Protein AF-A0A6B1CFD7-F1 (afdb_monomer_lite)

Secondary structure (DSSP, 8-state):
-PPPPHHHHHHIIIIIHHHHHHH-GGGHHHHHHHHHHHH--HHHHHHHHHHHHHHHHHHHHHHHHHHHHHHHHHHHHHHHHHHHHHHHHHHHT-

Foldseek 3Di:
DDDDDPVRVCCCVPPVVVVVCVVPVVCVVVVVVVCCVVPPDPVNVVVVVVVVVVVVVVVVVVVVVVVVVVVVVVVVVVVVVVVVVVVVVVVVVD

Radius of gyration: 30.2 Å; chains: 1; bounding box: 60×24×82 Å

pLDDT: mean 89.0, std 10.3, range [47.59, 98.31]

Sequence (94 aa):
MRTFSDEELIDLFNRQLPDLLDRRPDLEPLIYQGFLGAFARREEVAVVLKELRELRTEMNQRFEQVDARIDVFRKEVDQRFDEVSQAIDRLGSR

Structure (mmCIF, N/CA/C/O backbone):
data_AF-A0A6B1CFD7-F1
#
_entry.id   AF-A0A6B1CFD7-F1
#
loop_
_atom_site.group_PDB
_atom_site.id
_atom_site.type_symbol
_atom_site.label_atom_id
_atom_site.label_alt_id
_atom_site.label_comp_id
_atom_site.label_asym_id
_atom_site.label_entity_id
_atom_site.label_seq_id
_atom_site.pdbx_PDB_ins_code
_atom_site.Cartn_x
_atom_site.Cartn_y
_atom_site.Cartn_z
_atom_site.occupancy
_atom_site.B_iso_or_equiv
_atom_site.auth_seq_id
_atom_site.auth_comp_id
_atom_site.auth_asym_id
_atom_site.auth_atom_id
_atom_site.pdbx_PDB_model_num
ATOM 1 N N . MET A 1 1 ? 24.964 -0.898 -37.040 1.00 47.59 1 MET A N 1
ATOM 2 C CA . MET A 1 1 ? 23.810 -0.752 -36.124 1.00 47.59 1 MET A CA 1
ATOM 3 C C . MET A 1 1 ? 22.950 0.369 -36.663 1.00 47.59 1 MET A C 1
ATOM 5 O O . MET A 1 1 ? 23.490 1.440 -36.898 1.00 47.59 1 MET A O 1
ATOM 9 N N . ARG A 1 2 ? 21.672 0.112 -36.948 1.00 70.31 2 ARG A N 1
ATOM 10 C CA . ARG A 1 2 ? 20.735 1.171 -37.337 1.00 70.31 2 ARG A CA 1
ATOM 11 C C . ARG A 1 2 ? 20.312 1.884 -36.051 1.00 70.31 2 ARG A C 1
ATOM 13 O O . ARG A 1 2 ? 19.797 1.226 -35.154 1.00 70.31 2 ARG A O 1
ATOM 20 N N . THR A 1 3 ? 20.613 3.169 -35.924 1.00 68.56 3 THR A N 1
ATOM 21 C CA . THR A 1 3 ? 20.068 4.028 -34.867 1.00 68.56 3 THR A CA 1
ATOM 22 C C . THR A 1 3 ? 18.701 4.508 -35.319 1.00 68.56 3 THR A C 1
ATOM 24 O O . THR A 1 3 ? 18.585 5.035 -36.424 1.00 68.56 3 THR A O 1
ATOM 27 N N . PHE A 1 4 ? 17.685 4.280 -34.496 1.00 79.25 4 PHE A N 1
ATOM 28 C CA . PHE A 1 4 ? 16.365 4.859 -34.712 1.00 79.25 4 PHE A CA 1
ATOM 29 C C . PHE A 1 4 ? 16.429 6.367 -34.460 1.00 79.25 4 PHE A C 1
ATOM 31 O O . PHE A 1 4 ? 17.158 6.801 -33.563 1.00 79.25 4 PHE A O 1
ATOM 38 N N . SER A 1 5 ? 15.701 7.153 -35.248 1.00 90.56 5 SER A N 1
ATOM 39 C CA . SER A 1 5 ? 15.451 8.557 -34.912 1.00 90.56 5 SER A CA 1
ATOM 40 C C . SER A 1 5 ? 14.489 8.665 -33.724 1.00 90.56 5 SER A C 1
ATOM 42 O O . SER A 1 5 ? 13.764 7.718 -33.409 1.00 90.56 5 SER A O 1
ATOM 44 N N . ASP A 1 6 ? 14.446 9.830 -33.078 1.00 87.56 6 ASP A N 1
ATOM 45 C CA . ASP A 1 6 ? 13.524 10.084 -31.964 1.00 87.56 6 ASP A CA 1
ATOM 46 C C . ASP A 1 6 ? 12.056 9.888 -32.385 1.00 87.56 6 ASP A C 1
ATOM 48 O O . ASP A 1 6 ? 11.262 9.320 -31.639 1.00 87.56 6 ASP A O 1
ATOM 52 N N . GLU A 1 7 ? 11.703 10.281 -33.611 1.00 92.62 7 GLU A N 1
A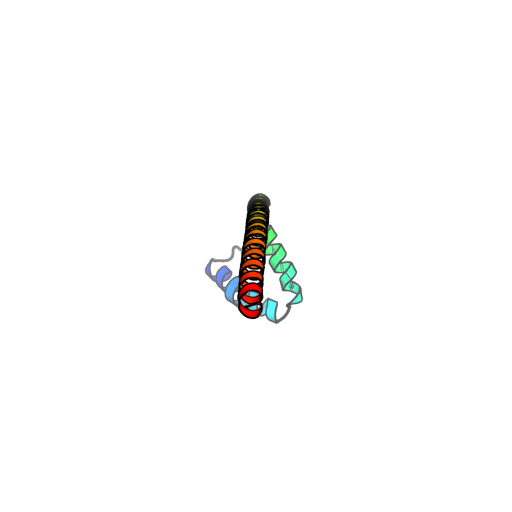TOM 53 C CA . GLU A 1 7 ? 10.361 10.083 -34.173 1.00 92.62 7 GLU A CA 1
ATOM 54 C C . GLU A 1 7 ? 10.038 8.598 -34.391 1.00 92.62 7 GLU A C 1
ATOM 56 O O . GLU A 1 7 ? 8.939 8.149 -34.063 1.00 92.62 7 GLU A O 1
ATOM 61 N N . GLU A 1 8 ? 11.001 7.820 -34.895 1.00 90.62 8 GLU A N 1
ATOM 62 C CA . GLU A 1 8 ? 10.848 6.373 -35.080 1.00 90.62 8 GLU A CA 1
ATOM 63 C C . GLU A 1 8 ? 10.699 5.647 -33.733 1.00 90.62 8 GLU A C 1
ATOM 65 O O . GLU A 1 8 ? 9.901 4.716 -33.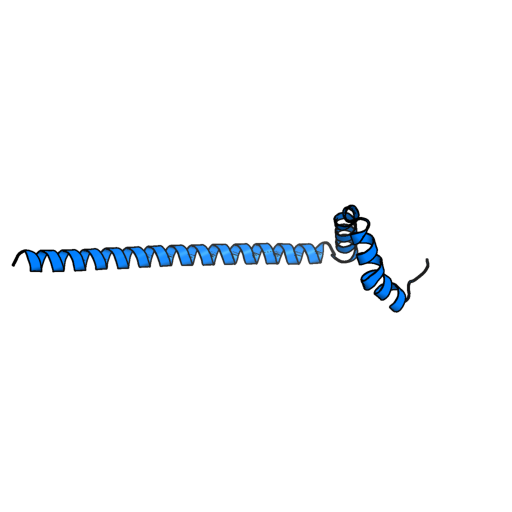620 1.00 90.62 8 GLU A O 1
ATOM 70 N N . LEU A 1 9 ? 11.426 6.084 -32.698 1.00 85.12 9 LEU A N 1
ATOM 71 C CA . LEU A 1 9 ? 11.290 5.545 -31.343 1.00 85.12 9 LEU A CA 1
ATOM 72 C C . LEU A 1 9 ? 9.918 5.866 -30.747 1.00 85.12 9 LEU A C 1
ATOM 74 O O . LEU A 1 9 ? 9.277 4.984 -30.177 1.00 85.12 9 LEU A O 1
ATOM 78 N N . ILE A 1 10 ? 9.446 7.105 -30.890 1.00 88.44 10 ILE A N 1
ATOM 79 C CA . ILE A 1 10 ? 8.138 7.519 -30.372 1.00 88.44 10 ILE A CA 1
ATOM 80 C C . ILE A 1 10 ? 7.008 6.729 -31.047 1.00 88.44 10 ILE A C 1
ATOM 82 O O . ILE A 1 10 ? 6.106 6.260 -30.351 1.00 88.44 10 ILE A O 1
ATOM 86 N N . ASP A 1 11 ? 7.050 6.534 -32.369 1.00 92.75 11 ASP A N 1
ATOM 87 C CA . ASP A 1 11 ? 6.036 5.737 -33.079 1.00 92.75 11 ASP A CA 1
ATOM 88 C C . ASP A 1 11 ? 6.083 4.253 -32.675 1.00 92.75 11 ASP A C 1
ATOM 90 O O . ASP A 1 11 ? 5.038 3.630 -32.463 1.00 92.75 11 ASP A O 1
ATOM 94 N N . LEU A 1 12 ? 7.286 3.702 -32.473 1.00 89.50 12 LEU A N 1
ATOM 95 C CA . LEU A 1 12 ? 7.463 2.344 -31.962 1.00 89.50 12 LEU A CA 1
ATOM 96 C C . LEU A 1 12 ? 6.779 2.166 -30.598 1.00 89.50 12 LEU A C 1
ATOM 98 O O . LEU A 1 12 ? 6.022 1.214 -30.422 1.00 89.50 12 LEU A O 1
ATOM 102 N N . PHE A 1 13 ? 7.001 3.080 -29.648 1.00 86.75 13 PHE A N 1
ATOM 103 C CA . PHE A 1 13 ? 6.431 2.976 -28.299 1.00 86.75 13 PHE A CA 1
ATOM 104 C C . PHE A 1 13 ? 4.933 3.285 -28.237 1.00 86.75 13 PHE A C 1
ATOM 106 O O . PHE A 1 13 ? 4.211 2.597 -27.521 1.00 86.75 13 PHE A O 1
ATOM 113 N N . ASN A 1 14 ? 4.453 4.295 -28.964 1.00 90.44 14 ASN A N 1
ATOM 114 C CA . ASN A 1 14 ? 3.071 4.769 -28.826 1.00 90.44 14 ASN A CA 1
ATOM 115 C C . ASN A 1 14 ? 2.070 4.046 -29.726 1.00 90.44 14 ASN A C 1
ATOM 117 O O . ASN A 1 14 ? 0.873 4.092 -29.450 1.00 90.44 14 ASN A O 1
ATOM 121 N N . ARG A 1 15 ? 2.531 3.419 -30.812 1.00 92.00 15 ARG A N 1
ATOM 122 C CA . ARG A 1 15 ? 1.649 2.759 -31.781 1.00 92.00 15 ARG A CA 1
ATOM 123 C C . ARG A 1 15 ? 2.009 1.294 -31.960 1.00 92.00 15 ARG A C 1
ATOM 125 O O . ARG A 1 15 ? 1.188 0.423 -31.700 1.00 92.00 15 ARG A O 1
ATOM 132 N N . GLN A 1 16 ? 3.244 1.010 -32.360 1.00 91.69 16 GLN A N 1
ATOM 133 C CA . GLN A 1 16 ? 3.611 -0.345 -32.781 1.00 91.69 16 GLN A CA 1
ATOM 134 C C . GLN A 1 16 ? 3.657 -1.337 -31.612 1.00 91.69 16 GLN A C 1
ATOM 136 O O . GLN A 1 16 ? 3.278 -2.496 -31.772 1.00 91.69 16 GLN A O 1
ATOM 141 N N . LEU A 1 17 ? 4.116 -0.890 -30.441 1.00 89.50 17 LEU A N 1
ATOM 142 C CA . LEU A 1 17 ? 4.206 -1.714 -29.242 1.00 89.50 17 LEU A CA 1
ATOM 143 C C . LEU A 1 17 ? 2.815 -2.075 -28.678 1.00 89.50 17 LEU A C 1
ATOM 145 O O . LEU A 1 17 ? 2.582 -3.269 -28.489 1.00 89.50 17 LEU A O 1
ATOM 149 N N . PRO A 1 18 ? 1.871 -1.131 -28.474 1.00 91.62 18 PRO A N 1
ATOM 150 C CA . PRO A 1 18 ? 0.491 -1.463 -28.114 1.00 91.62 18 PRO A CA 1
ATOM 151 C C . PRO A 1 18 ? -0.179 -2.410 -29.113 1.00 91.62 18 PRO A C 1
ATOM 153 O O . PRO A 1 18 ? -0.691 -3.449 -28.710 1.00 91.62 18 PRO A O 1
ATOM 156 N N . ASP A 1 19 ? -0.075 -2.124 -30.417 1.00 95.12 19 ASP A N 1
ATOM 157 C CA . ASP A 1 19 ? -0.658 -2.974 -31.464 1.00 95.12 19 ASP A CA 1
ATOM 158 C C . ASP A 1 19 ? -0.089 -4.405 -31.431 1.00 95.12 19 ASP A C 1
ATOM 160 O O . ASP A 1 19 ? -0.784 -5.380 -31.734 1.00 95.12 19 ASP A O 1
ATOM 164 N N . LEU A 1 20 ? 1.196 -4.551 -31.087 1.00 92.44 20 LEU A N 1
ATOM 165 C CA . LEU A 1 20 ? 1.837 -5.851 -30.918 1.00 92.44 20 LEU A CA 1
ATOM 166 C C . LEU A 1 20 ? 1.302 -6.580 -29.683 1.00 92.44 20 LEU A C 1
ATOM 168 O O . LEU A 1 20 ? 1.036 -7.777 -29.779 1.00 92.44 20 LEU A O 1
ATOM 172 N N . LEU A 1 21 ? 1.140 -5.887 -28.556 1.00 91.06 21 LEU A N 1
ATOM 173 C CA . LEU A 1 21 ? 0.622 -6.468 -27.315 1.00 91.06 21 LEU A CA 1
ATOM 174 C C . LEU A 1 21 ? -0.844 -6.887 -27.448 1.00 91.06 21 LEU A C 1
ATOM 176 O O . LEU A 1 21 ? -1.198 -7.973 -26.998 1.00 91.06 21 LEU A O 1
ATOM 180 N N . ASP A 1 22 ? -1.658 -6.120 -28.169 1.00 94.81 22 ASP A N 1
ATOM 181 C CA . ASP A 1 22 ? -3.042 -6.494 -28.477 1.00 94.81 22 ASP A CA 1
ATOM 182 C C . ASP A 1 22 ? -3.113 -7.790 -29.297 1.00 94.81 22 ASP A C 1
ATOM 184 O O . ASP A 1 22 ? -3.983 -8.640 -29.092 1.00 94.81 22 ASP A O 1
ATOM 188 N N . ARG A 1 23 ? -2.171 -7.979 -30.229 1.00 95.38 23 ARG A N 1
ATOM 189 C CA . ARG A 1 23 ? -2.079 -9.198 -31.052 1.00 95.38 23 ARG A CA 1
ATOM 190 C C . ARG A 1 23 ? -1.430 -10.366 -30.312 1.00 95.38 23 ARG A C 1
ATOM 192 O O . ARG A 1 23 ? -1.679 -11.520 -30.664 1.00 95.38 23 ARG A O 1
ATOM 199 N N . ARG A 1 24 ? -0.538 -10.077 -29.365 1.00 95.69 24 ARG A N 1
ATOM 200 C CA . ARG A 1 24 ? 0.332 -11.032 -28.667 1.00 95.69 24 ARG A CA 1
ATOM 201 C C . ARG A 1 24 ? 0.482 -10.638 -27.193 1.00 95.69 24 ARG A C 1
ATOM 203 O O . ARG A 1 24 ? 1.566 -10.224 -26.773 1.00 95.69 24 ARG A O 1
ATOM 210 N N . PRO A 1 25 ? -0.579 -10.813 -26.388 1.00 91.38 25 PRO A N 1
ATOM 211 C CA . PRO A 1 25 ? -0.547 -10.465 -24.967 1.00 91.38 25 PRO A CA 1
ATOM 212 C C . PRO A 1 25 ? 0.445 -11.335 -24.180 1.00 91.38 25 PRO A C 1
ATOM 214 O O . PRO A 1 25 ? 0.945 -10.937 -23.134 1.00 91.38 25 PRO A O 1
ATOM 217 N N . ASP A 1 26 ? 0.813 -12.505 -24.713 1.00 94.00 26 ASP A N 1
ATOM 218 C CA . ASP A 1 26 ? 1.853 -13.375 -24.159 1.00 94.00 26 ASP A CA 1
ATOM 219 C C . ASP A 1 26 ? 3.247 -12.725 -24.127 1.00 94.00 26 ASP A C 1
ATOM 221 O O . ASP A 1 26 ? 4.113 -13.168 -23.372 1.00 94.00 26 ASP A O 1
ATOM 225 N N . LEU A 1 27 ? 3.4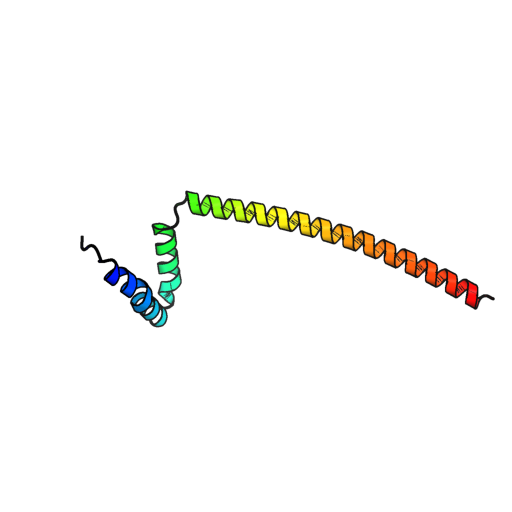69 -11.674 -24.922 1.00 91.31 27 LEU A N 1
ATOM 226 C CA . LEU A 1 27 ? 4.729 -10.934 -24.949 1.00 91.31 27 LEU A CA 1
ATOM 227 C C . LEU A 1 27 ? 4.794 -9.824 -23.898 1.00 91.31 27 LEU A C 1
ATOM 229 O O . LEU A 1 27 ? 5.895 -9.359 -23.607 1.00 91.31 27 LEU A O 1
ATOM 233 N N . GLU A 1 28 ? 3.673 -9.426 -23.294 1.00 87.88 28 GLU A N 1
ATOM 234 C CA . GLU A 1 28 ? 3.637 -8.357 -22.289 1.00 87.88 28 GLU A CA 1
ATOM 235 C C . GLU A 1 28 ? 4.621 -8.604 -21.131 1.00 87.88 28 GLU A C 1
ATOM 237 O O . GLU A 1 28 ? 5.446 -7.723 -20.862 1.00 87.88 28 GLU A O 1
ATOM 242 N N . PRO A 1 29 ? 4.675 -9.805 -20.512 1.00 85.75 29 PRO A N 1
ATOM 243 C CA . PRO A 1 29 ? 5.627 -10.065 -19.435 1.00 85.75 29 PRO A CA 1
ATOM 244 C C . PRO A 1 29 ? 7.082 -9.988 -19.909 1.00 85.75 29 PRO A C 1
ATOM 246 O O . PRO A 1 29 ? 7.951 -9.519 -19.174 1.00 85.75 29 PRO A O 1
ATOM 249 N N . LEU A 1 30 ? 7.358 -10.432 -21.139 1.00 86.19 30 LEU A N 1
ATOM 250 C CA . LEU A 1 30 ? 8.703 -10.437 -21.712 1.00 86.19 30 LEU A CA 1
ATOM 251 C C . LEU A 1 30 ? 9.185 -9.013 -22.021 1.00 86.19 30 LEU A C 1
ATOM 253 O O . LEU A 1 30 ? 10.327 -8.670 -21.715 1.00 86.19 30 LEU A O 1
ATOM 257 N N . ILE A 1 31 ? 8.312 -8.178 -22.586 1.00 85.56 31 ILE A N 1
ATOM 258 C CA . ILE A 1 31 ? 8.595 -6.770 -22.885 1.00 85.56 31 ILE A CA 1
ATOM 259 C C . ILE A 1 31 ? 8.782 -5.983 -21.591 1.00 85.56 31 ILE A C 1
ATOM 261 O O . ILE A 1 31 ? 9.751 -5.233 -21.475 1.00 85.56 31 ILE A O 1
ATOM 265 N N . TYR A 1 32 ? 7.923 -6.203 -20.596 1.00 79.25 32 TYR A N 1
ATOM 266 C CA . TYR A 1 32 ? 8.065 -5.593 -19.277 1.00 79.25 32 TYR A CA 1
ATOM 267 C C . TYR A 1 32 ? 9.406 -5.958 -18.625 1.00 79.25 32 TYR A C 1
ATOM 269 O O . TYR A 1 32 ? 10.119 -5.083 -18.132 1.00 79.25 32 TYR A O 1
ATOM 277 N N . GLN A 1 33 ? 9.810 -7.232 -18.681 1.00 76.31 33 GLN A N 1
ATOM 278 C CA . GLN A 1 33 ? 11.113 -7.658 -18.164 1.00 76.31 33 GLN A CA 1
ATOM 279 C C . GLN A 1 33 ? 12.293 -7.074 -18.945 1.00 76.31 33 GLN A C 1
ATOM 281 O O . GLN A 1 33 ? 13.277 -6.664 -18.331 1.00 76.31 33 GLN A O 1
ATOM 286 N N . GLY A 1 34 ? 12.205 -7.003 -20.275 1.00 80.12 34 GLY A N 1
ATOM 287 C CA . GLY A 1 34 ? 13.227 -6.368 -21.108 1.00 80.12 34 GLY A CA 1
ATOM 288 C C . GLY A 1 34 ? 13.376 -4.877 -20.801 1.00 80.12 34 GLY A C 1
ATOM 289 O O . GLY A 1 34 ? 14.496 -4.392 -20.648 1.00 80.12 34 GLY A O 1
ATOM 290 N N . PHE A 1 35 ? 12.255 -4.170 -20.634 1.00 79.1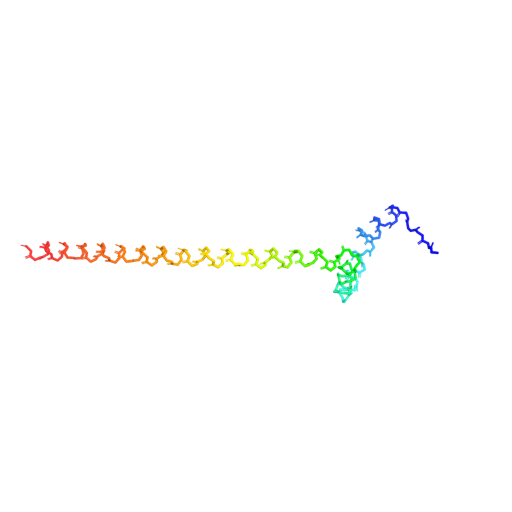2 35 PHE A N 1
ATOM 291 C CA . PHE A 1 35 ? 12.227 -2.760 -20.255 1.00 79.12 35 PHE A CA 1
ATOM 292 C C . PHE A 1 35 ? 12.840 -2.543 -18.870 1.00 79.12 35 PHE A C 1
ATOM 294 O O . PHE A 1 35 ? 13.744 -1.725 -18.722 1.00 79.12 35 PHE A O 1
ATOM 301 N N . LEU A 1 36 ? 12.438 -3.332 -17.871 1.00 72.12 36 LEU A N 1
ATOM 302 C CA . LEU A 1 36 ? 13.066 -3.289 -16.551 1.00 72.12 36 LEU A CA 1
ATOM 303 C C . LEU A 1 36 ? 14.567 -3.594 -16.621 1.00 72.12 36 LEU A C 1
ATOM 305 O O . LEU A 1 36 ? 15.349 -2.904 -15.988 1.00 72.12 36 LEU A O 1
ATOM 309 N N . GLY A 1 37 ? 15.006 -4.576 -17.405 1.00 72.25 37 GLY A N 1
ATOM 310 C CA . GLY A 1 37 ? 16.431 -4.897 -17.531 1.00 72.25 37 GLY A CA 1
ATOM 311 C C . GLY A 1 37 ? 17.261 -3.803 -18.214 1.00 72.25 37 GLY A C 1
ATOM 312 O O . GLY A 1 37 ? 18.431 -3.627 -17.876 1.00 72.25 37 GLY A O 1
ATOM 313 N N . ALA A 1 38 ? 16.672 -3.080 -19.169 1.00 74.06 38 ALA A N 1
ATOM 314 C CA . ALA A 1 38 ? 17.345 -2.024 -19.923 1.00 74.06 38 ALA A CA 1
ATOM 315 C C . ALA A 1 38 ? 17.345 -0.673 -19.192 1.00 74.06 38 ALA A C 1
ATOM 317 O O . ALA A 1 38 ? 18.328 0.063 -19.269 1.00 74.06 38 ALA A O 1
ATOM 318 N N . PHE A 1 39 ? 16.252 -0.352 -18.496 1.00 67.81 39 PHE A N 1
ATOM 319 C CA . PHE A 1 39 ? 16.028 0.964 -17.896 1.00 67.81 39 PHE A CA 1
ATOM 320 C C . PHE A 1 39 ? 16.106 0.971 -16.373 1.00 67.81 39 PHE A C 1
ATOM 322 O O . PHE A 1 39 ? 16.405 2.017 -15.813 1.00 67.81 39 PHE A O 1
ATOM 329 N N . ALA A 1 40 ? 15.883 -0.159 -15.698 1.00 65.38 40 ALA A N 1
ATOM 330 C CA . ALA A 1 40 ? 16.053 -0.258 -14.255 1.00 65.38 40 ALA A CA 1
ATOM 331 C C . ALA A 1 40 ? 17.441 -0.832 -13.945 1.00 65.38 40 ALA A C 1
ATOM 333 O O . ALA A 1 40 ? 17.713 -2.028 -14.099 1.00 65.38 40 ALA A O 1
ATOM 334 N N . ARG A 1 41 ? 18.355 0.018 -13.475 1.00 67.06 41 ARG A N 1
ATOM 335 C CA . ARG A 1 41 ? 19.632 -0.460 -12.934 1.00 67.06 41 ARG A CA 1
ATOM 336 C C . ARG A 1 41 ? 19.357 -1.235 -11.650 1.00 67.06 41 ARG A C 1
ATOM 338 O O . ARG A 1 41 ? 18.444 -0.913 -10.889 1.00 67.06 41 ARG A O 1
ATOM 345 N N . ARG A 1 42 ? 20.205 -2.224 -11.347 1.00 72.12 42 ARG A N 1
ATOM 346 C CA . ARG A 1 42 ? 20.133 -2.977 -10.076 1.00 72.12 42 ARG A CA 1
ATOM 347 C C . ARG A 1 42 ? 20.094 -2.055 -8.849 1.00 72.12 42 ARG A C 1
ATOM 349 O O . ARG A 1 42 ? 19.467 -2.404 -7.856 1.00 72.12 42 ARG A O 1
ATOM 356 N N . GLU A 1 43 ? 20.738 -0.894 -8.936 1.00 74.56 43 GLU A N 1
ATOM 357 C CA . GLU A 1 43 ? 20.768 0.135 -7.892 1.00 74.56 43 GLU A CA 1
ATOM 358 C C . GLU A 1 43 ? 19.421 0.852 -7.723 1.00 74.56 43 GLU A C 1
ATOM 360 O O . GLU A 1 43 ? 18.943 0.972 -6.601 1.00 74.56 43 GLU A O 1
ATOM 365 N N . GLU A 1 44 ? 18.765 1.261 -8.812 1.00 78.25 44 GLU A N 1
ATOM 366 C CA . GLU A 1 44 ? 17.456 1.935 -8.770 1.00 78.25 44 GLU A CA 1
ATOM 367 C C . GLU A 1 44 ? 16.376 0.995 -8.221 1.00 78.25 44 GLU A C 1
ATOM 369 O O . GLU A 1 44 ? 15.594 1.372 -7.349 1.00 78.25 44 GLU A O 1
ATOM 374 N N . VAL A 1 45 ? 16.401 -0.276 -8.638 1.00 80.12 45 VAL A N 1
ATOM 375 C CA . VAL A 1 45 ? 15.527 -1.316 -8.074 1.00 80.12 45 VAL A CA 1
ATOM 376 C C . VAL A 1 45 ? 15.812 -1.529 -6.584 1.00 80.12 45 VAL A C 1
ATOM 378 O O . VAL A 1 45 ? 14.881 -1.695 -5.797 1.00 80.12 45 VAL A O 1
ATOM 381 N N . ALA A 1 46 ? 17.080 -1.505 -6.164 1.00 75.44 46 ALA A N 1
ATOM 382 C CA . ALA A 1 46 ? 17.442 -1.647 -4.756 1.00 75.44 46 ALA A CA 1
ATOM 383 C C . ALA A 1 46 ? 16.943 -0.471 -3.902 1.00 75.44 46 ALA A C 1
ATOM 385 O O . ALA A 1 46 ? 16.480 -0.700 -2.783 1.00 75.44 46 ALA A O 1
ATOM 386 N N . VAL A 1 47 ? 16.990 0.758 -4.427 1.00 83.81 47 VAL A N 1
ATOM 387 C CA . VAL A 1 47 ? 16.437 1.950 -3.764 1.00 83.81 47 VAL A CA 1
ATOM 388 C C . VAL A 1 47 ? 14.926 1.820 -3.606 1.00 83.81 47 VAL A C 1
ATOM 390 O O . VAL A 1 47 ? 14.435 1.914 -2.484 1.00 83.81 47 VAL A O 1
ATOM 393 N N . VAL A 1 48 ? 14.197 1.484 -4.673 1.00 86.38 48 VAL A N 1
ATOM 394 C CA . VAL A 1 48 ? 12.737 1.292 -4.602 1.00 86.38 48 VAL A CA 1
ATOM 395 C C . VAL A 1 48 ? 12.370 0.177 -3.617 1.00 86.38 48 VAL A C 1
ATOM 397 O O . VAL A 1 48 ? 11.462 0.331 -2.804 1.00 86.38 48 VAL A O 1
ATOM 400 N N . LEU A 1 49 ? 13.093 -0.947 -3.620 1.00 83.88 49 LEU A 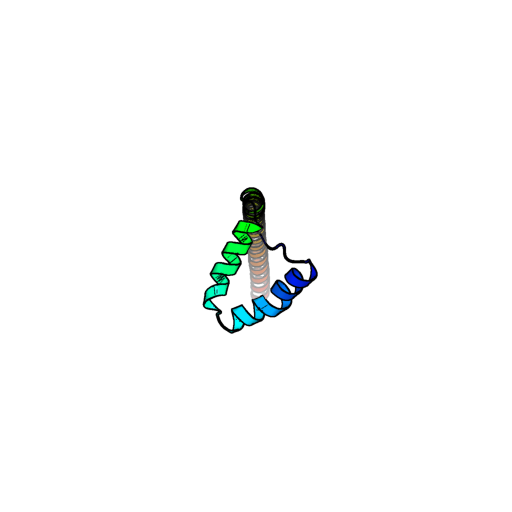N 1
ATOM 401 C CA . LEU A 1 49 ? 12.863 -2.029 -2.657 1.00 83.88 49 LEU A CA 1
ATOM 402 C C . LEU A 1 49 ? 13.145 -1.602 -1.213 1.00 83.88 49 LEU A C 1
ATOM 404 O O . LEU A 1 49 ? 12.467 -2.078 -0.300 1.00 83.88 49 LEU A O 1
ATOM 408 N N . LYS A 1 50 ? 14.141 -0.740 -0.994 1.00 85.19 50 LYS A N 1
ATOM 409 C CA . LYS A 1 50 ? 14.436 -0.170 0.321 1.00 85.19 50 LYS A CA 1
ATOM 410 C C . LYS A 1 50 ? 13.294 0.740 0.775 1.00 85.19 50 LYS A C 1
ATOM 412 O O . LYS A 1 50 ? 12.761 0.510 1.857 1.00 85.19 50 LYS A O 1
ATOM 417 N N . GLU A 1 51 ? 12.864 1.675 -0.066 1.00 93.56 51 GLU A N 1
ATOM 418 C CA . GLU A 1 51 ? 11.748 2.582 0.233 1.00 93.56 51 GLU A CA 1
ATOM 419 C C . GLU A 1 51 ? 10.450 1.809 0.508 1.00 93.56 51 GLU A C 1
ATOM 421 O O . GLU A 1 51 ? 9.749 2.095 1.474 1.00 93.56 51 GLU A O 1
ATOM 426 N N . LEU A 1 52 ? 10.164 0.746 -0.252 1.00 93.31 52 LEU A N 1
ATOM 427 C CA . LEU A 1 52 ? 9.008 -0.123 -0.004 1.00 93.31 52 LEU A CA 1
ATOM 428 C C . LEU A 1 52 ? 9.084 -0.856 1.344 1.00 93.31 52 LEU A C 1
ATOM 430 O O . LEU A 1 52 ? 8.052 -1.098 1.976 1.00 93.31 52 LEU A O 1
ATOM 434 N N . ARG A 1 53 ? 10.283 -1.244 1.797 1.00 90.44 53 ARG A N 1
ATOM 435 C CA . ARG A 1 53 ? 10.472 -1.857 3.125 1.00 90.44 53 ARG A CA 1
ATOM 436 C C . ARG A 1 53 ? 10.282 -0.836 4.240 1.00 90.44 53 ARG A C 1
ATOM 438 O O . ARG A 1 53 ? 9.655 -1.163 5.248 1.00 90.44 53 ARG A O 1
ATOM 445 N N . GLU A 1 54 ? 10.800 0.373 4.059 1.00 95.12 54 GLU A N 1
ATOM 446 C CA . GLU A 1 54 ? 10.644 1.475 5.012 1.00 95.12 54 GLU A CA 1
ATOM 447 C C . GLU A 1 54 ? 9.171 1.876 5.130 1.00 95.12 54 GLU A C 1
ATOM 449 O O . GLU A 1 54 ? 8.633 1.875 6.237 1.00 95.12 54 GLU A O 1
ATOM 454 N N . LEU A 1 55 ? 8.479 2.048 3.999 1.00 96.50 55 LEU A N 1
ATOM 455 C CA . LEU A 1 55 ? 7.044 2.325 3.950 1.00 96.50 55 LEU A CA 1
ATOM 456 C C . LEU A 1 55 ? 6.229 1.235 4.656 1.00 96.50 55 LEU A C 1
ATOM 458 O O . LEU A 1 55 ? 5.371 1.540 5.480 1.00 96.50 55 LEU A O 1
ATOM 462 N N . ARG A 1 56 ? 6.513 -0.047 4.382 1.00 95.44 56 ARG A N 1
ATOM 463 C CA . ARG A 1 56 ? 5.852 -1.171 5.070 1.00 95.44 56 ARG A CA 1
ATOM 464 C C . ARG A 1 56 ? 6.056 -1.101 6.584 1.00 95.44 56 ARG A C 1
ATOM 466 O O . ARG A 1 56 ? 5.129 -1.372 7.340 1.00 95.44 56 ARG A O 1
ATOM 473 N N . THR A 1 57 ? 7.266 -0.764 7.020 1.00 95.88 57 THR A N 1
ATOM 474 C CA . THR A 1 57 ? 7.606 -0.684 8.445 1.00 95.88 57 THR A CA 1
ATOM 475 C C . THR A 1 57 ? 6.858 0.462 9.119 1.00 95.88 57 THR A C 1
ATOM 477 O O . THR A 1 57 ? 6.243 0.250 10.163 1.00 95.88 57 THR A O 1
ATOM 480 N N . GLU A 1 58 ? 6.833 1.643 8.500 1.00 97.88 58 GLU A N 1
ATOM 481 C CA . GLU A 1 58 ? 6.067 2.789 8.995 1.00 97.88 58 GLU A CA 1
ATOM 482 C C . GLU A 1 58 ? 4.564 2.480 9.050 1.00 97.88 58 GLU A C 1
ATOM 484 O O . GLU A 1 58 ? 3.897 2.794 10.037 1.00 97.88 58 GLU A O 1
ATOM 489 N N . MET A 1 59 ? 4.024 1.816 8.022 1.00 97.50 59 MET A N 1
ATOM 490 C CA . MET A 1 59 ? 2.622 1.398 7.999 1.00 97.50 59 MET A CA 1
ATOM 491 C C . MET A 1 59 ? 2.287 0.466 9.164 1.00 97.50 59 MET A C 1
ATOM 493 O O . MET A 1 59 ? 1.300 0.707 9.854 1.00 97.50 59 MET A O 1
ATOM 497 N N . ASN A 1 60 ? 3.111 -0.553 9.420 1.00 97.62 60 ASN A N 1
ATOM 498 C CA . ASN A 1 60 ? 2.897 -1.471 10.542 1.00 97.62 60 ASN A CA 1
ATOM 499 C C . ASN A 1 60 ? 2.890 -0.728 11.885 1.00 97.62 60 ASN A C 1
ATOM 501 O O . ASN A 1 60 ? 1.974 -0.920 12.678 1.00 97.62 60 ASN A O 1
ATOM 505 N N . GLN A 1 61 ? 3.840 0.185 12.105 1.00 97.56 61 GLN A N 1
ATOM 506 C CA . GLN A 1 61 ? 3.888 0.996 13.327 1.00 97.56 61 GLN A CA 1
ATOM 507 C C . GLN A 1 61 ? 2.637 1.866 13.497 1.00 97.56 61 GLN A C 1
ATOM 509 O O . GLN A 1 61 ? 2.096 1.980 14.596 1.00 97.56 61 GLN A O 1
ATOM 514 N N . ARG A 1 62 ? 2.150 2.483 12.413 1.00 96.75 62 ARG A N 1
ATOM 515 C CA . ARG A 1 62 ? 0.912 3.273 12.452 1.00 96.75 62 ARG A CA 1
ATOM 516 C C . ARG A 1 62 ? -0.311 2.402 12.735 1.00 96.75 62 ARG A C 1
ATOM 518 O O . ARG A 1 62 ? -1.183 2.845 13.477 1.00 96.75 62 ARG A O 1
ATOM 525 N N . PHE A 1 63 ? -0.378 1.189 12.188 1.00 97.81 63 PHE A N 1
ATOM 526 C CA . PHE A 1 63 ? -1.462 0.253 12.494 1.00 97.81 63 PHE A CA 1
ATOM 527 C C . PHE A 1 63 ? -1.443 -0.178 13.962 1.00 97.81 63 PHE A C 1
ATOM 529 O O . PHE A 1 63 ? -2.472 -0.070 14.619 1.00 97.81 63 PHE A O 1
ATOM 536 N N . GLU A 1 64 ? -0.280 -0.527 14.514 1.00 98.00 64 GLU A N 1
ATOM 537 C CA . GLU A 1 64 ? -0.139 -0.853 15.942 1.00 98.00 64 GLU A CA 1
ATOM 538 C C . GLU A 1 64 ? -0.590 0.309 16.847 1.00 98.00 64 GLU A C 1
ATOM 540 O O . GLU A 1 64 ? -1.277 0.106 17.849 1.00 98.00 64 GLU A O 1
ATOM 545 N N . GLN A 1 65 ? -0.262 1.553 16.479 1.00 97.94 65 GLN A N 1
ATOM 546 C CA . GLN A 1 65 ? -0.732 2.741 17.202 1.00 97.94 65 GLN A CA 1
ATOM 547 C C . GLN A 1 65 ? -2.254 2.921 17.117 1.00 97.94 65 GLN A C 1
ATOM 549 O O . GLN A 1 65 ? -2.877 3.355 18.088 1.00 97.94 65 GLN A O 1
ATOM 554 N N . VAL A 1 66 ? -2.860 2.627 15.964 1.00 98.06 66 VAL A N 1
ATOM 555 C CA . VAL A 1 66 ? -4.318 2.678 15.791 1.00 98.06 66 VAL A CA 1
ATOM 556 C C . VAL A 1 66 ? -4.994 1.609 16.643 1.00 98.06 66 VAL A C 1
ATOM 558 O O . VAL A 1 66 ? -5.934 1.944 17.363 1.00 98.06 66 VAL A O 1
ATOM 561 N N . ASP A 1 67 ? -4.487 0.377 16.635 1.00 98.19 67 ASP A N 1
ATOM 562 C CA . ASP A 1 67 ? -5.015 -0.720 17.452 1.00 98.19 67 ASP A CA 1
ATOM 563 C C . ASP A 1 67 ? -4.970 -0.365 18.944 1.00 98.19 67 ASP A C 1
ATOM 565 O O . ASP A 1 67 ? -5.986 -0.449 19.637 1.00 98.19 67 ASP A O 1
ATOM 569 N N . ALA A 1 68 ? -3.845 0.175 19.423 1.00 98.06 68 ALA A N 1
ATOM 570 C CA . ALA A 1 68 ? -3.717 0.625 20.808 1.00 98.06 68 ALA A CA 1
ATOM 571 C C . ALA A 1 68 ? -4.734 1.724 21.173 1.00 98.06 68 ALA A C 1
ATOM 573 O O . ALA A 1 68 ? -5.322 1.704 22.257 1.00 98.06 68 ALA A O 1
ATOM 574 N N . ARG A 1 69 ? -4.979 2.687 20.272 1.00 97.94 69 ARG A N 1
ATOM 575 C CA . ARG A 1 69 ? -5.985 3.743 20.487 1.00 97.94 69 ARG A CA 1
ATOM 576 C C . ARG A 1 69 ? -7.406 3.187 20.504 1.00 97.94 69 ARG A C 1
ATOM 578 O O . ARG A 1 69 ? -8.222 3.670 21.286 1.00 97.94 69 ARG A O 1
ATOM 585 N N . ILE A 1 70 ? -7.702 2.195 19.666 1.00 98.31 70 ILE A N 1
ATOM 586 C CA . ILE A 1 70 ? -9.000 1.512 19.650 1.00 98.31 70 ILE A CA 1
ATOM 587 C C . ILE A 1 70 ? -9.220 0.756 20.962 1.00 98.31 70 ILE A C 1
ATOM 589 O O . ILE A 1 70 ? -1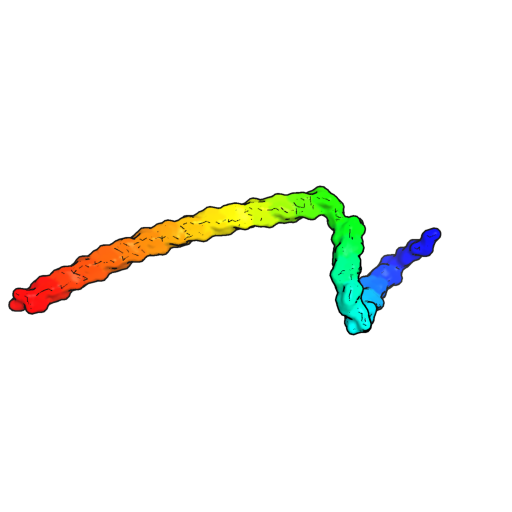0.311 0.837 21.522 1.00 98.31 70 ILE A O 1
ATOM 593 N N . ASP A 1 71 ? -8.202 0.076 21.486 1.00 98.19 71 ASP A N 1
ATOM 594 C CA . ASP A 1 71 ? -8.303 -0.640 22.760 1.00 98.19 71 ASP A CA 1
ATOM 595 C C . ASP A 1 71 ? -8.543 0.301 23.943 1.00 98.19 71 ASP A C 1
ATOM 597 O O . ASP A 1 71 ? -9.366 0.007 24.813 1.00 98.19 71 ASP A O 1
ATOM 601 N N . VAL A 1 72 ? -7.866 1.454 23.971 1.00 98.12 72 VAL A N 1
ATOM 602 C CA . VAL A 1 72 ? -8.126 2.499 24.975 1.00 98.12 72 VAL A CA 1
ATOM 603 C C . VAL A 1 72 ? -9.556 3.017 24.847 1.00 98.12 72 VAL A C 1
ATOM 605 O O . VAL A 1 72 ? -10.284 3.045 25.836 1.00 98.12 72 VAL A O 1
ATOM 608 N N . PHE A 1 73 ? -9.985 3.353 23.630 1.00 98.12 73 PHE A N 1
ATOM 609 C CA . PHE A 1 73 ? -11.336 3.846 23.379 1.00 98.12 73 PHE A CA 1
ATOM 610 C C . PHE A 1 73 ? -12.414 2.840 23.805 1.00 98.12 73 PHE A C 1
ATOM 612 O O . PHE A 1 73 ? -13.397 3.226 24.431 1.00 98.12 73 PHE A O 1
ATOM 619 N N . ARG A 1 74 ? -12.225 1.544 23.523 1.00 98.12 74 ARG A N 1
ATOM 620 C CA . ARG A 1 74 ? -13.147 0.483 23.962 1.00 98.12 74 ARG A CA 1
ATOM 621 C C . ARG A 1 74 ? -13.278 0.444 25.479 1.00 98.12 74 ARG A C 1
ATOM 623 O O . ARG A 1 74 ? -14.394 0.483 25.976 1.00 98.12 74 ARG A O 1
ATOM 630 N N . LYS A 1 75 ? -12.158 0.464 26.207 1.00 97.94 75 LYS A N 1
ATOM 631 C CA . LYS A 1 75 ? -12.170 0.474 27.679 1.00 97.94 75 LYS A CA 1
ATOM 632 C C . LYS A 1 75 ? -12.891 1.693 28.248 1.00 97.94 75 LYS A C 1
ATOM 634 O O . LYS A 1 75 ? -13.641 1.560 29.208 1.00 97.94 75 LYS A O 1
ATOM 639 N N . GLU A 1 76 ? -12.676 2.872 27.665 1.00 98.06 76 GLU A N 1
ATOM 640 C CA . GLU A 1 76 ? -13.380 4.092 28.078 1.00 98.06 76 GLU A CA 1
ATOM 641 C C . GLU A 1 76 ? -14.889 3.995 27.827 1.00 98.06 76 GLU A C 1
ATOM 643 O O . GLU A 1 76 ? -15.685 4.429 28.660 1.00 98.06 76 GLU A O 1
ATOM 648 N N . VAL A 1 77 ? -15.292 3.424 26.691 1.00 97.94 77 VAL A N 1
ATOM 649 C CA . VAL A 1 77 ? -16.703 3.206 26.356 1.00 97.94 77 VAL A CA 1
ATOM 650 C C . VAL A 1 77 ? -17.341 2.205 27.316 1.00 97.94 77 VAL A C 1
ATOM 652 O O . VAL A 1 77 ? -18.386 2.526 27.880 1.00 97.94 77 VAL A O 1
ATOM 655 N N . ASP A 1 78 ? -16.710 1.054 27.546 1.00 98.06 78 ASP A N 1
ATOM 656 C CA . ASP A 1 78 ? -17.206 0.016 28.458 1.00 98.06 78 ASP A CA 1
ATOM 657 C C . ASP A 1 78 ? -17.399 0.582 29.873 1.00 98.06 78 ASP A C 1
ATOM 659 O O . ASP A 1 78 ? -18.488 0.491 30.437 1.00 98.06 78 ASP A O 1
ATOM 663 N N . GLN A 1 79 ? -16.394 1.297 30.394 1.00 98.00 79 GLN A N 1
ATOM 664 C CA . GLN A 1 79 ? -16.465 1.952 31.703 1.00 98.00 79 GLN A CA 1
ATOM 665 C C . GLN A 1 79 ? -17.647 2.928 31.801 1.00 98.00 79 GLN A C 1
ATOM 667 O O . GLN A 1 79 ? -18.381 2.940 32.790 1.00 98.00 79 GLN A O 1
ATOM 672 N N . ARG A 1 80 ? -17.864 3.753 30.770 1.00 97.06 80 ARG A N 1
ATOM 673 C CA . ARG A 1 80 ? -18.981 4.709 30.755 1.00 97.06 80 ARG A CA 1
ATOM 674 C C . ARG A 1 80 ? -20.336 4.013 30.652 1.00 97.06 80 ARG A C 1
ATOM 676 O O . ARG A 1 80 ? -21.303 4.500 31.236 1.00 97.06 80 ARG A O 1
ATOM 683 N N . PHE A 1 81 ? -20.430 2.907 29.919 1.00 97.75 81 PHE A N 1
ATOM 684 C CA . PHE A 1 81 ? -21.652 2.105 29.863 1.00 97.75 81 PHE A CA 1
ATOM 685 C C . PHE A 1 81 ? -21.966 1.452 31.211 1.00 97.75 81 PHE A C 1
ATOM 687 O O . PHE A 1 81 ? -23.128 1.466 31.626 1.00 97.75 81 PHE A O 1
ATOM 694 N N . ASP A 1 82 ? -20.956 0.960 31.926 1.00 97.50 82 ASP A N 1
ATOM 695 C CA . ASP A 1 82 ? -21.119 0.407 33.273 1.00 97.50 82 ASP A CA 1
ATOM 696 C C . ASP A 1 82 ? -21.601 1.475 34.264 1.00 97.50 82 ASP A C 1
ATOM 698 O O . ASP A 1 82 ? -22.537 1.245 35.033 1.00 97.50 82 ASP A O 1
ATOM 702 N N . GLU A 1 83 ? -21.025 2.679 34.213 1.00 97.19 83 GLU A N 1
ATOM 703 C CA . GLU A 1 83 ? -21.454 3.819 35.035 1.00 97.19 83 GLU A CA 1
ATOM 704 C C . GLU A 1 83 ? -22.913 4.212 34.771 1.00 97.19 83 GLU A C 1
ATOM 706 O O . GLU A 1 83 ? -23.680 4.440 35.713 1.00 97.19 83 GLU A O 1
ATOM 711 N N . VAL A 1 84 ? -23.317 4.265 33.498 1.00 97.31 84 VAL A N 1
ATOM 712 C CA . VAL A 1 84 ? -24.705 4.549 33.104 1.00 97.31 84 VAL A CA 1
ATOM 713 C C . VAL A 1 84 ? -25.643 3.448 33.593 1.00 97.31 84 VAL A C 1
ATOM 715 O O . VAL A 1 84 ? -26.699 3.758 34.146 1.00 97.31 84 VAL A O 1
ATOM 718 N N . SER A 1 85 ? -25.254 2.181 33.447 1.00 96.81 85 SER A N 1
ATOM 719 C CA . SER A 1 85 ? -26.053 1.034 33.897 1.00 96.81 85 SER A CA 1
ATOM 720 C C . SER A 1 85 ? -26.300 1.097 35.406 1.00 96.81 85 SER A C 1
ATOM 722 O O . SER A 1 85 ? -27.446 1.056 35.849 1.00 96.81 85 SER A O 1
ATOM 724 N N . GLN A 1 86 ? -25.255 1.356 36.199 1.00 96.38 86 GLN A N 1
ATOM 725 C CA . GLN A 1 86 ? -25.389 1.535 37.648 1.00 96.38 86 GLN A CA 1
ATOM 726 C C . GLN A 1 86 ? -26.275 2.731 38.022 1.00 96.38 86 GLN A C 1
ATOM 728 O O . GLN A 1 86 ? -27.007 2.679 39.014 1.00 96.38 86 GLN A O 1
ATOM 733 N N . ALA A 1 87 ? -26.199 3.835 37.274 1.00 96.00 87 ALA A N 1
ATOM 734 C CA . ALA A 1 87 ? -27.049 4.997 37.514 1.00 96.00 87 ALA A CA 1
ATOM 735 C C . ALA A 1 87 ? -28.530 4.677 37.253 1.00 96.00 87 ALA A C 1
ATOM 737 O O . ALA A 1 87 ? -29.383 5.079 38.047 1.00 96.00 87 ALA A O 1
ATOM 738 N N . ILE A 1 88 ? -28.827 3.924 36.190 1.00 96.31 88 ILE A N 1
ATOM 739 C CA . ILE A 1 88 ? -30.179 3.455 35.864 1.00 96.31 88 ILE A CA 1
ATOM 740 C C . ILE A 1 88 ? -30.698 2.510 36.954 1.00 96.31 88 ILE A C 1
ATOM 742 O O . ILE A 1 88 ? -31.802 2.728 37.453 1.00 96.31 88 ILE A O 1
ATOM 746 N N . ASP A 1 89 ? -29.901 1.536 37.395 1.00 95.75 89 ASP A N 1
ATOM 747 C CA . ASP A 1 89 ? -30.298 0.592 38.451 1.00 95.75 89 ASP A CA 1
ATOM 748 C C . ASP A 1 89 ? -30.653 1.312 39.759 1.00 95.75 89 ASP A C 1
ATOM 750 O O . ASP A 1 89 ? -31.659 1.004 40.406 1.00 95.75 89 ASP A O 1
ATOM 754 N N . ARG A 1 90 ? -29.869 2.332 40.135 1.00 94.06 90 ARG A N 1
ATOM 755 C CA . ARG A 1 90 ? -30.144 3.171 41.315 1.00 94.06 90 ARG A CA 1
ATOM 756 C C . ARG A 1 90 ? -31.433 3.980 41.182 1.00 94.06 90 ARG A C 1
ATOM 758 O O . ARG A 1 90 ? -32.062 4.257 42.201 1.00 94.06 90 ARG A O 1
ATOM 765 N N . LEU A 1 91 ? -31.799 4.398 39.970 1.00 94.56 91 LEU A N 1
ATOM 766 C CA . LEU A 1 91 ? -33.051 5.114 39.712 1.00 94.56 91 LEU A CA 1
ATOM 767 C C . LEU A 1 91 ? -34.254 4.170 39.721 1.00 94.56 91 LEU A C 1
ATOM 769 O O . LEU A 1 91 ? -35.284 4.544 40.263 1.00 94.56 91 LEU A O 1
ATOM 773 N N . GLY A 1 92 ? -34.122 2.961 39.170 1.00 87.31 92 GLY A N 1
ATOM 774 C CA . GLY A 1 92 ? -35.187 1.951 39.185 1.00 87.31 92 GLY A CA 1
ATOM 775 C C . GLY A 1 92 ? -35.419 1.306 40.555 1.00 87.31 92 GLY A C 1
ATOM 776 O O . GLY A 1 92 ? -36.491 0.764 40.802 1.00 87.31 92 GLY A O 1
ATOM 777 N N . SER A 1 93 ? -34.429 1.375 41.449 1.00 80.44 93 SER A N 1
ATOM 778 C CA . SER A 1 93 ? -34.520 0.873 42.829 1.00 80.44 93 SER A CA 1
ATOM 779 C C . SER A 1 93 ? -35.089 1.896 43.830 1.00 80.44 93 SER A C 1
ATOM 781 O O . SER A 1 93 ? -35.121 1.610 45.029 1.00 80.44 93 SER A O 1
ATOM 783 N N . ARG A 1 94 ? -35.477 3.094 43.373 1.00 62.66 94 ARG A N 1
ATOM 784 C CA . ARG A 1 94 ? -36.128 4.154 44.163 1.00 62.66 94 ARG A CA 1
ATOM 785 C C . ARG A 1 94 ? -37.620 4.206 43.873 1.00 62.66 94 ARG A C 1
ATOM 787 O O . ARG A 1 94 ? -38.360 4.516 44.830 1.00 62.66 94 ARG A O 1
#